Protein AF-A0A5C3PXQ6-F1 (afdb_monomer_lite)

Organism: NCBI:txid1314778

InterPro domains:
  IPR046521 Protein of unknown function DUF6698 [PF20414] (2-136)

Secondary structure (DSSP, 8-state):
-HHHHHTTSS---TTS--GGGSPTT--BTTBTTTTTT--HHHHHHHHHHHS-THHHHSPTTPPPSSSPPHHHHTT--S--HHHHHHHHHHHHHHHSS-SS--SB-SS-BHHHHHHHHHHHTTSHHHHHHHHHHHT-

Foldseek 3Di:
DVVCCVVVVDDDALPDQDPQQADPPQCDPVDNLHRGNVHPVLVQLLCVQQANNCSNVPDPPDDDPDPGGNCRVVVPQFDDQLSSLVSVLVVVCVVDPDPDDDCADPRYGSVSSSVVSSVVCVPVVSVVVSRVVRND

Radius of gyration: 16.15 Å; chains: 1; bounding box: 40×37×40 Å

Structure (mmCIF, N/CA/C/O backbone):
data_AF-A0A5C3PXQ6-F1
#
_entry.id   AF-A0A5C3PXQ6-F1
#
loop_
_atom_site.group_PDB
_atom_site.id
_atom_site.type_symbol
_atom_site.label_atom_id
_atom_site.label_alt_id
_atom_site.label_comp_id
_atom_site.label_asym_id
_atom_site.label_entity_id
_atom_site.label_seq_id
_atom_site.pdbx_PDB_ins_code
_atom_site.Cartn_x
_atom_site.Cartn_y
_atom_site.Cartn_z
_atom_site.occupancy
_atom_site.B_iso_or_equiv
_atom_site.auth_seq_id
_atom_site.auth_comp_id
_atom_site.auth_asym_id
_atom_site.auth_atom_id
_atom_site.pdbx_PDB_model_num
ATOM 1 N N . PHE A 1 1 ? -5.752 -9.571 22.182 1.00 74.75 1 PHE A N 1
ATOM 2 C CA . PHE A 1 1 ? -5.740 -9.448 20.714 1.00 74.75 1 PHE A CA 1
ATOM 3 C C . PHE A 1 1 ? -5.499 -10.797 20.046 1.00 74.75 1 PHE A C 1
ATOM 5 O O . PHE A 1 1 ? -6.486 -11.399 19.668 1.00 74.75 1 PHE A O 1
ATOM 12 N N . CYS A 1 2 ? -4.275 -11.349 19.990 1.00 77.81 2 CYS A N 1
ATOM 13 C CA . CYS A 1 2 ? -4.016 -12.605 19.255 1.00 77.81 2 CYS A CA 1
ATOM 14 C C . CYS A 1 2 ? -4.884 -13.796 19.702 1.00 77.81 2 CYS A C 1
ATOM 16 O O . CYS A 1 2 ? -5.377 -14.530 18.860 1.00 77.81 2 CYS A O 1
ATOM 18 N N . HIS A 1 3 ? -5.129 -13.963 21.008 1.00 83.69 3 HIS A N 1
ATOM 19 C CA . HIS A 1 3 ? -6.039 -15.006 21.503 1.00 83.69 3 HIS A CA 1
ATOM 20 C C . HIS A 1 3 ? -7.494 -14.814 21.053 1.00 83.69 3 HIS A C 1
ATOM 22 O O . HIS A 1 3 ? -8.166 -15.798 20.790 1.00 83.69 3 HIS A O 1
ATOM 28 N N . SER A 1 4 ? -7.958 -13.569 20.936 1.00 82.62 4 SER A N 1
ATOM 29 C CA . SER A 1 4 ? -9.314 -13.234 20.478 1.00 82.62 4 SER A CA 1
ATOM 30 C C . SER A 1 4 ? -9.465 -13.446 18.970 1.00 82.62 4 SER A C 1
ATOM 32 O O . SER A 1 4 ? -10.488 -13.941 18.523 1.00 82.62 4 SER A O 1
ATOM 34 N N . VAL A 1 5 ? -8.417 -13.142 18.196 1.00 82.19 5 VAL A N 1
ATOM 35 C CA . VAL A 1 5 ? -8.361 -13.445 16.755 1.00 82.19 5 VAL A CA 1
ATOM 36 C C . VAL A 1 5 ? -8.373 -14.961 16.533 1.00 82.19 5 VAL A C 1
ATOM 38 O O . VAL A 1 5 ? -9.201 -15.472 15.795 1.00 82.19 5 VAL A O 1
ATOM 41 N N . LEU A 1 6 ? -7.513 -15.710 17.235 1.00 81.94 6 LEU A N 1
ATOM 42 C CA . LEU A 1 6 ? -7.473 -17.178 17.135 1.00 81.94 6 LEU A CA 1
ATOM 43 C C . LEU A 1 6 ? -8.745 -17.855 17.671 1.00 81.94 6 LEU A C 1
ATOM 45 O O . LEU A 1 6 ? -9.067 -18.962 17.249 1.00 81.94 6 LEU A O 1
ATOM 49 N N . GLY A 1 7 ? -9.436 -17.214 18.615 1.00 82.94 7 GLY A N 1
ATOM 50 C CA . GLY A 1 7 ? -10.709 -17.676 19.165 1.00 82.94 7 GLY A CA 1
ATOM 51 C C . GLY A 1 7 ? -11.917 -17.405 18.266 1.00 82.94 7 GLY A C 1
ATOM 52 O O . GLY A 1 7 ? -12.990 -17.923 18.559 1.00 82.94 7 GLY A O 1
ATOM 53 N N . GLY A 1 8 ? -11.755 -16.627 17.188 1.00 81.31 8 GLY A N 1
ATOM 54 C CA . GLY A 1 8 ? -12.847 -16.226 16.293 1.00 81.31 8 GLY A CA 1
ATOM 55 C C . GLY A 1 8 ? -13.719 -15.083 16.826 1.00 81.31 8 GLY A C 1
ATOM 56 O O . GLY A 1 8 ? -14.753 -14.785 16.238 1.00 81.31 8 GLY A O 1
ATOM 57 N N . ASP A 1 9 ? -13.319 -14.425 17.920 1.00 86.94 9 ASP A N 1
ATOM 58 C CA . ASP A 1 9 ? -14.026 -13.252 18.459 1.00 86.94 9 ASP A CA 1
ATOM 59 C C . ASP A 1 9 ? -13.771 -11.991 17.614 1.00 86.94 9 ASP A C 1
ATOM 61 O O . ASP A 1 9 ? -14.547 -11.036 17.650 1.00 86.94 9 ASP A O 1
ATOM 65 N N . ILE A 1 10 ? -12.639 -11.965 16.902 1.00 84.81 10 ILE A N 1
ATOM 6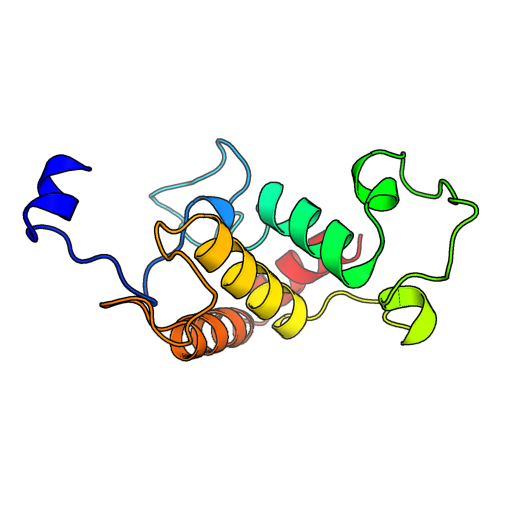6 C CA . ILE A 1 10 ? -12.226 -10.884 16.006 1.00 84.81 10 ILE A CA 1
ATOM 67 C C . ILE A 1 10 ? -11.925 -11.502 14.645 1.00 84.81 10 ILE A C 1
ATOM 69 O O . ILE A 1 10 ? -10.935 -12.221 14.504 1.00 84.81 10 ILE A O 1
ATOM 73 N N . ASP A 1 11 ? -12.765 -11.184 13.669 1.00 83.88 11 ASP A N 1
ATOM 74 C CA . ASP A 1 11 ? -12.544 -11.493 12.259 1.00 83.88 11 ASP A CA 1
ATOM 75 C C . ASP A 1 11 ? -11.616 -10.427 11.648 1.00 83.88 11 ASP A C 1
ATOM 77 O O . ASP A 1 11 ? -11.805 -9.232 11.891 1.00 83.88 11 ASP A O 1
ATOM 81 N N . ILE A 1 12 ? -10.584 -10.869 10.924 1.00 86.31 12 ILE A N 1
ATOM 82 C CA . ILE A 1 12 ? -9.637 -10.001 10.212 1.00 86.31 12 ILE A CA 1
ATOM 83 C C . ILE A 1 12 ? -9.642 -10.410 8.746 1.00 86.31 12 ILE A C 1
ATOM 85 O O . ILE A 1 12 ? -9.155 -11.486 8.387 1.00 86.31 12 ILE A O 1
ATOM 89 N N . ASP A 1 13 ? -10.092 -9.507 7.881 1.00 90.38 13 ASP A N 1
ATOM 90 C CA . ASP A 1 13 ? -10.260 -9.787 6.464 1.00 90.38 13 ASP A CA 1
ATOM 91 C C . ASP A 1 13 ? -9.657 -8.704 5.552 1.00 90.38 13 ASP A C 1
ATOM 93 O O . ASP A 1 13 ? -8.804 -7.895 5.923 1.00 90.38 13 ASP A O 1
ATOM 97 N N . HIS A 1 14 ? -10.034 -8.743 4.276 1.00 92.44 14 HIS A N 1
ATOM 98 C CA . HIS A 1 14 ? -9.542 -7.838 3.239 1.00 92.44 14 HIS A CA 1
ATOM 99 C C . HIS A 1 14 ? -10.004 -6.378 3.402 1.00 92.44 14 HIS A C 1
ATOM 101 O O . HIS A 1 14 ? -9.579 -5.514 2.629 1.00 92.44 14 HIS A O 1
ATOM 107 N N . ARG A 1 15 ? -10.891 -6.093 4.359 1.00 92.81 15 ARG A N 1
ATOM 108 C CA . ARG A 1 15 ? -11.386 -4.753 4.686 1.00 92.81 15 ARG A CA 1
ATOM 109 C C . ARG A 1 15 ? -10.540 -4.072 5.750 1.00 92.81 15 ARG A C 1
ATOM 111 O O . ARG A 1 15 ? -10.652 -2.853 5.874 1.00 92.81 15 ARG A O 1
ATOM 118 N N . ASP A 1 16 ? -9.667 -4.798 6.437 1.00 91.50 16 ASP A N 1
ATOM 119 C CA . ASP A 1 16 ? -8.760 -4.240 7.435 1.00 91.50 16 ASP A CA 1
ATOM 120 C C . ASP A 1 16 ? -7.507 -3.623 6.802 1.00 91.50 16 ASP A C 1
ATOM 122 O O . ASP A 1 16 ? -7.092 -3.980 5.697 1.00 91.50 16 ASP A O 1
ATOM 126 N N . ASN A 1 17 ? -6.889 -2.669 7.505 1.00 92.69 17 ASN A N 1
ATOM 127 C CA . ASN A 1 17 ? -5.608 -2.073 7.119 1.00 92.69 17 ASN A CA 1
ATOM 128 C C . ASN A 1 17 ? -4.466 -2.747 7.888 1.00 92.69 17 ASN A C 1
ATOM 130 O O . ASN A 1 17 ? -4.290 -2.468 9.077 1.00 92.69 17 ASN A O 1
ATOM 134 N N . PRO A 1 18 ? -3.645 -3.593 7.241 1.00 92.62 18 PRO A N 1
ATOM 135 C CA . PRO A 1 18 ? -2.475 -4.153 7.892 1.00 92.62 18 PRO A CA 1
ATOM 136 C C . PRO A 1 18 ? -1.502 -3.060 8.334 1.00 92.62 18 PRO A C 1
ATOM 138 O O . PRO A 1 18 ? -1.226 -2.120 7.589 1.00 92.62 18 PRO A O 1
ATOM 141 N N . TYR A 1 19 ? -0.898 -3.237 9.509 1.00 92.62 19 TYR A N 1
ATOM 142 C CA . TYR A 1 19 ? 0.053 -2.274 10.073 1.00 92.62 19 TYR A CA 1
ATOM 143 C C . TYR A 1 19 ? 1.233 -1.954 9.138 1.00 92.62 19 TYR A C 1
ATOM 145 O O . TYR A 1 19 ? 1.738 -0.839 9.140 1.00 92.62 19 TYR A O 1
ATOM 153 N N . PHE A 1 20 ? 1.647 -2.896 8.281 1.00 94.62 20 PHE A N 1
ATOM 154 C CA . PHE A 1 20 ? 2.748 -2.690 7.332 1.00 94.62 20 PHE A CA 1
ATOM 155 C C . PHE A 1 20 ? 2.483 -1.588 6.289 1.00 94.62 20 PHE A C 1
ATOM 157 O O . PHE A 1 20 ? 3.421 -1.154 5.611 1.00 94.62 20 PHE A O 1
ATOM 164 N N . LEU A 1 21 ? 1.221 -1.167 6.126 1.00 95.94 21 LEU A N 1
ATOM 165 C CA . LEU A 1 21 ? 0.836 -0.044 5.273 1.00 95.94 21 LEU A CA 1
ATOM 166 C C . LEU A 1 21 ? 1.201 1.310 5.885 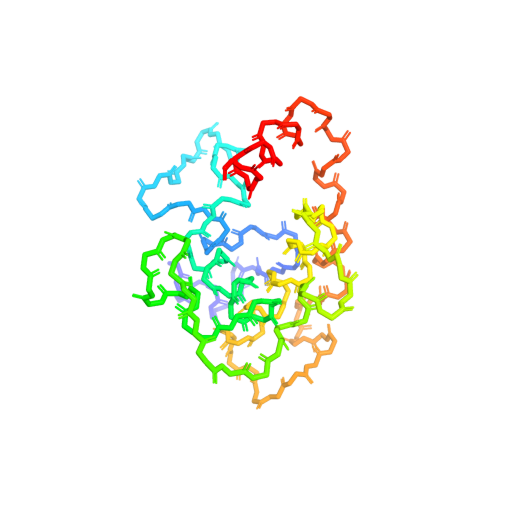1.00 95.94 21 LEU A C 1
ATOM 168 O O . LEU A 1 21 ? 1.244 2.283 5.140 1.00 95.94 21 LEU A O 1
ATOM 172 N N . TYR A 1 22 ? 1.480 1.369 7.188 1.00 96.19 22 TYR A N 1
ATOM 173 C CA . TYR A 1 22 ? 1.797 2.592 7.921 1.00 96.19 22 TYR A CA 1
ATOM 174 C C . TYR A 1 22 ? 3.301 2.706 8.216 1.00 96.19 22 TYR A C 1
ATOM 176 O O . TYR A 1 22 ? 3.991 1.681 8.329 1.00 96.19 22 TYR A O 1
ATOM 184 N N . PRO A 1 23 ? 3.846 3.929 8.360 1.00 94.88 23 PRO A N 1
ATOM 185 C CA . PRO A 1 23 ? 5.187 4.128 8.883 1.00 94.88 23 PRO A CA 1
ATOM 186 C C . PRO A 1 23 ? 5.311 3.569 10.303 1.00 94.88 23 PRO A C 1
ATOM 188 O O . PRO A 1 23 ? 4.369 3.586 11.102 1.00 94.88 23 PRO A O 1
ATOM 191 N N . ALA A 1 24 ? 6.493 3.048 10.625 1.00 90.88 24 ALA A N 1
ATOM 192 C CA . ALA A 1 24 ? 6.728 2.413 11.911 1.00 90.88 24 ALA A CA 1
ATOM 193 C C . ALA A 1 24 ? 6.589 3.430 13.056 1.00 90.88 24 ALA A C 1
ATOM 195 O O . ALA A 1 24 ? 7.344 4.392 13.132 1.00 90.88 24 ALA A O 1
ATOM 196 N N . GLY A 1 25 ? 5.649 3.181 13.970 1.00 87.94 25 GLY A N 1
ATOM 197 C CA . GLY A 1 25 ? 5.411 4.028 15.140 1.00 87.94 25 GLY A CA 1
ATOM 198 C C . GLY A 1 25 ? 4.536 5.255 14.875 1.00 87.94 25 GLY A C 1
ATOM 199 O O . GLY A 1 25 ? 4.318 6.028 15.802 1.00 87.94 25 GLY A O 1
ATOM 200 N N . GLU A 1 26 ? 4.013 5.423 13.658 1.00 87.69 26 GLU A N 1
ATOM 201 C CA . GLU A 1 26 ? 3.212 6.596 13.273 1.00 87.69 26 GLU A CA 1
ATOM 202 C C . GLU A 1 26 ? 1.715 6.297 13.099 1.00 87.69 26 GLU A C 1
ATOM 204 O O . GLU A 1 26 ? 0.963 7.162 12.658 1.00 87.69 26 GLU A O 1
ATOM 209 N N . PHE A 1 27 ? 1.262 5.090 13.457 1.00 90.69 27 PHE A N 1
ATOM 210 C CA . PHE A 1 27 ? -0.161 4.750 13.429 1.00 90.69 27 PHE A CA 1
ATOM 211 C C . PHE A 1 27 ? -0.948 5.607 14.430 1.00 90.69 27 PHE A C 1
ATOM 213 O O . PHE A 1 27 ? -0.687 5.562 15.635 1.00 90.69 27 PHE A O 1
ATOM 220 N N . ASP A 1 28 ? -1.935 6.345 13.925 1.00 92.06 28 ASP A N 1
ATOM 221 C CA . ASP A 1 28 ? -2.835 7.174 14.720 1.00 92.06 28 ASP A CA 1
ATOM 222 C C . ASP A 1 28 ? -4.231 6.528 14.777 1.00 92.06 28 ASP A C 1
ATOM 224 O O . ASP A 1 28 ? -4.919 6.450 13.757 1.00 92.06 28 ASP A O 1
ATOM 228 N N . PRO A 1 29 ? -4.691 6.051 15.948 1.00 90.94 29 PRO A N 1
ATOM 229 C CA . PRO A 1 29 ? -6.005 5.422 16.062 1.00 90.94 29 PRO A CA 1
ATOM 230 C C . PRO A 1 29 ? -7.168 6.407 15.866 1.00 90.94 29 PRO A C 1
ATOM 232 O O . PRO A 1 29 ? -8.302 5.963 15.689 1.00 90.94 29 PRO A O 1
ATOM 235 N N . PHE A 1 30 ? -6.916 7.720 15.914 1.00 94.44 30 PHE A N 1
ATOM 236 C CA . PHE A 1 30 ? -7.922 8.759 15.680 1.00 94.44 30 PHE A CA 1
ATOM 237 C C . PHE A 1 30 ? -7.918 9.274 14.235 1.00 94.44 30 PHE A C 1
ATOM 239 O O . PHE A 1 30 ? -8.882 9.918 13.824 1.00 94.44 30 PHE A O 1
ATOM 246 N N . ASP A 1 31 ? -6.873 8.958 13.465 1.00 93.31 31 ASP A N 1
ATOM 247 C CA . ASP A 1 31 ? -6.739 9.300 12.052 1.00 93.31 31 ASP A CA 1
ATOM 248 C C . ASP A 1 31 ? -6.106 8.137 11.271 1.00 93.31 31 ASP A C 1
ATOM 250 O O . ASP A 1 31 ? -4.894 8.054 11.071 1.00 93.31 31 ASP A O 1
ATOM 254 N N . LEU A 1 32 ? -6.961 7.228 10.796 1.00 92.00 32 LEU A N 1
ATOM 255 C CA . LEU A 1 32 ? -6.540 6.037 10.053 1.00 92.00 32 LEU A CA 1
ATOM 256 C C . LEU A 1 32 ? -5.949 6.347 8.669 1.00 92.00 32 LEU A C 1
ATOM 258 O O . LEU A 1 32 ? -5.374 5.443 8.059 1.00 92.00 32 LEU A O 1
ATOM 262 N N . TRP A 1 33 ? -6.118 7.566 8.151 1.00 93.75 33 TRP A N 1
ATOM 263 C CA . TRP A 1 33 ? -5.599 7.976 6.843 1.00 93.75 33 TRP A CA 1
ATOM 264 C C . TRP A 1 33 ? -4.158 8.464 6.928 1.00 93.75 33 TRP A C 1
ATOM 266 O O . TRP A 1 33 ? -3.399 8.341 5.960 1.00 93.75 33 TRP A O 1
ATOM 276 N N . LYS A 1 34 ? -3.758 8.963 8.100 1.00 93.75 34 LYS A N 1
ATOM 277 C CA . LYS A 1 34 ? -2.403 9.424 8.372 1.00 93.75 34 LYS A CA 1
ATOM 278 C C . LYS A 1 34 ? -1.386 8.306 8.160 1.00 93.75 34 LYS A C 1
ATOM 280 O O . LYS A 1 34 ? -1.397 7.282 8.840 1.00 93.75 34 LYS A O 1
ATOM 285 N N . GLY A 1 35 ? -0.496 8.509 7.191 1.00 93.31 35 GLY A N 1
ATOM 286 C CA . GLY A 1 35 ? 0.550 7.548 6.844 1.00 93.31 35 GLY A CA 1
ATOM 287 C C . GLY A 1 35 ? 0.044 6.269 6.167 1.00 93.31 35 GLY A C 1
ATOM 288 O O . GLY A 1 35 ? 0.838 5.369 5.897 1.00 93.31 35 GLY A O 1
ATOM 289 N N . LEU A 1 36 ? -1.252 6.146 5.868 1.00 95.88 36 LEU A N 1
ATOM 290 C CA . LEU A 1 36 ? -1.765 4.977 5.161 1.00 95.88 36 LEU A CA 1
ATOM 291 C C . LEU A 1 36 ? -1.069 4.849 3.795 1.00 95.88 36 LEU A C 1
ATOM 293 O O . LEU A 1 36 ? -0.859 5.831 3.091 1.00 95.88 36 LEU A O 1
ATOM 297 N N . CYS A 1 37 ? -0.681 3.629 3.423 1.00 96.38 37 CYS A N 1
ATOM 298 C CA . CYS A 1 37 ? 0.079 3.326 2.203 1.00 96.38 37 CYS A CA 1
ATOM 299 C C . CYS A 1 37 ? 1.485 3.965 2.113 1.00 96.38 37 CYS A C 1
ATOM 301 O O . CYS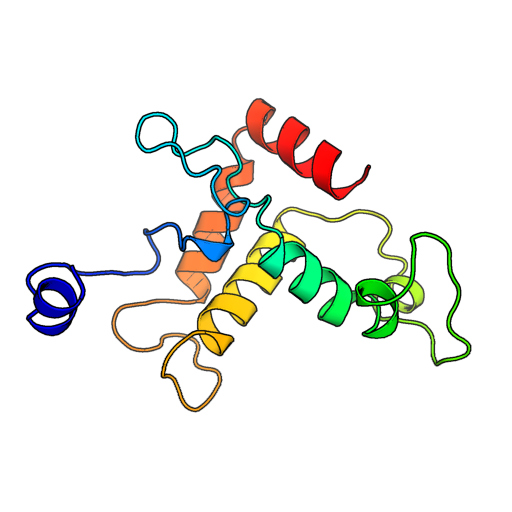 A 1 37 ? 2.084 3.936 1.037 1.00 96.38 37 CYS A O 1
ATOM 303 N N . GLN A 1 38 ? 2.045 4.475 3.216 1.00 95.50 38 GLN A N 1
ATOM 304 C CA . GLN A 1 38 ? 3.409 5.030 3.297 1.00 95.50 38 GLN A CA 1
ATOM 305 C C . GLN A 1 38 ? 4.357 4.172 4.156 1.00 95.50 38 GLN A C 1
ATOM 307 O O . GLN A 1 38 ? 5.431 4.607 4.571 1.00 95.50 38 GLN A O 1
ATOM 312 N N . GLY A 1 39 ? 3.983 2.922 4.429 1.00 95.12 39 GLY A N 1
ATOM 313 C CA . GLY A 1 39 ? 4.787 2.016 5.239 1.00 95.12 39 GLY A CA 1
ATOM 314 C C . GLY A 1 39 ? 6.130 1.636 4.614 1.00 95.12 39 GLY A C 1
ATOM 315 O O . GLY A 1 39 ? 6.229 1.223 3.455 1.00 95.12 39 GLY A O 1
ATOM 316 N N . GLU A 1 40 ? 7.184 1.696 5.427 1.00 93.00 40 GLU A N 1
ATOM 317 C CA . GLU A 1 40 ? 8.569 1.494 4.985 1.00 93.00 40 GLU A CA 1
ATOM 318 C C . GLU A 1 40 ? 8.816 0.076 4.435 1.00 93.00 40 GLU A C 1
ATOM 320 O O . GLU A 1 40 ? 9.596 -0.124 3.502 1.00 93.00 40 GLU A O 1
ATOM 325 N N . SER A 1 41 ? 8.131 -0.931 4.985 1.00 91.88 41 SER A N 1
ATOM 326 C CA . SER A 1 41 ? 8.230 -2.308 4.485 1.00 91.88 41 SER A CA 1
ATOM 327 C C . SER A 1 41 ? 7.605 -2.464 3.094 1.00 91.88 41 SER A C 1
ATOM 329 O O . SER A 1 41 ? 8.201 -3.109 2.231 1.00 91.88 41 SER A O 1
ATOM 331 N N . THR A 1 42 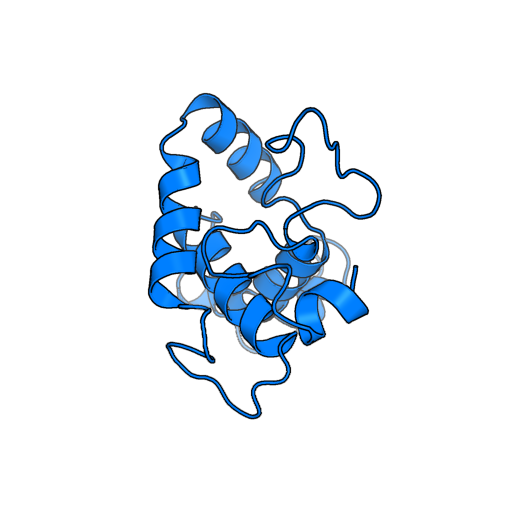? 6.486 -1.780 2.831 1.00 93.38 42 THR A N 1
ATOM 332 C CA . THR A 1 42 ? 5.853 -1.714 1.504 1.00 93.38 42 THR A CA 1
ATOM 333 C C . THR A 1 42 ? 6.766 -1.009 0.502 1.00 93.38 42 THR A C 1
ATOM 335 O O . THR A 1 42 ? 6.938 -1.488 -0.618 1.00 93.38 42 THR A O 1
ATOM 338 N N . LEU A 1 43 ? 7.431 0.078 0.911 1.00 92.44 43 LEU A N 1
ATOM 339 C CA . LEU A 1 43 ? 8.440 0.770 0.100 1.00 92.44 43 LEU A CA 1
ATOM 340 C C . LEU A 1 43 ? 9.599 -0.158 -0.286 1.00 92.44 43 LEU A C 1
ATOM 342 O O . LEU A 1 43 ? 9.985 -0.219 -1.457 1.00 92.44 43 LEU A O 1
ATOM 346 N N . LYS A 1 44 ? 10.136 -0.914 0.676 1.00 92.12 44 LYS A N 1
ATOM 347 C CA . LYS A 1 44 ? 11.208 -1.892 0.431 1.00 92.12 44 LYS A CA 1
ATOM 348 C C . LYS A 1 44 ? 10.742 -3.011 -0.502 1.00 92.12 44 LYS A C 1
ATOM 350 O O . LYS A 1 44 ? 11.472 -3.352 -1.432 1.00 92.12 44 LYS A O 1
ATOM 355 N N . ALA A 1 45 ? 9.529 -3.528 -0.314 1.00 93.31 45 ALA A N 1
ATOM 356 C CA . ALA A 1 45 ? 8.944 -4.539 -1.192 1.00 93.31 45 ALA A CA 1
ATOM 357 C C . ALA A 1 45 ? 8.767 -4.016 -2.630 1.00 93.31 45 ALA A C 1
ATOM 359 O O . ALA A 1 45 ? 9.168 -4.686 -3.582 1.00 93.31 45 ALA A O 1
ATOM 360 N N . LEU A 1 46 ? 8.265 -2.787 -2.798 1.00 93.88 46 LEU A N 1
ATOM 361 C CA . LEU A 1 46 ? 8.069 -2.163 -4.110 1.00 93.88 46 LEU A CA 1
ATOM 362 C C . LEU A 1 46 ? 9.402 -1.993 -4.838 1.00 93.88 46 LEU A C 1
ATOM 364 O O . LEU A 1 46 ? 9.529 -2.366 -6.005 1.00 93.88 46 LEU A O 1
ATOM 368 N N . ARG A 1 47 ? 10.421 -1.494 -4.133 1.00 90.44 47 ARG A N 1
ATOM 369 C CA . ARG A 1 47 ? 11.787 -1.368 -4.656 1.00 90.44 47 ARG A CA 1
ATOM 370 C C . ARG A 1 47 ? 12.393 -2.723 -5.017 1.00 90.44 47 ARG A C 1
ATOM 372 O O . ARG A 1 47 ? 13.015 -2.847 -6.068 1.00 90.44 47 ARG A O 1
ATOM 379 N N . GLY A 1 48 ? 12.182 -3.748 -4.196 1.00 90.12 48 GLY A N 1
ATOM 380 C CA . GLY A 1 48 ? 12.652 -5.103 -4.480 1.00 90.12 48 GLY A CA 1
ATOM 381 C C . GLY A 1 48 ? 12.034 -5.700 -5.744 1.00 90.12 48 GLY A C 1
ATOM 382 O O . GLY A 1 48 ? 12.750 -6.311 -6.533 1.00 90.12 48 GLY A O 1
ATOM 383 N N . ILE A 1 49 ? 10.731 -5.484 -5.948 1.00 90.81 49 ILE A N 1
ATOM 384 C CA . ILE A 1 49 ? 9.974 -6.026 -7.082 1.00 90.81 49 ILE A CA 1
ATOM 385 C C . ILE A 1 49 ? 10.253 -5.240 -8.366 1.00 90.81 49 ILE A C 1
ATOM 387 O O . ILE A 1 49 ? 10.641 -5.826 -9.370 1.00 90.81 49 ILE A O 1
ATOM 391 N N . PHE A 1 50 ? 10.055 -3.921 -8.365 1.00 90.12 50 PHE A N 1
ATOM 392 C CA . PHE A 1 50 ? 10.131 -3.125 -9.595 1.00 90.12 50 PHE A CA 1
ATOM 393 C C . PHE A 1 50 ? 11.543 -2.663 -9.928 1.00 90.12 50 PHE A C 1
ATOM 395 O O . PHE A 1 50 ? 11.880 -2.510 -11.101 1.00 90.12 50 PHE A O 1
ATOM 402 N N . CYS A 1 51 ? 12.378 -2.432 -8.924 1.00 86.88 51 CYS A N 1
ATOM 403 C CA . CYS A 1 51 ? 13.749 -2.000 -9.127 1.00 86.88 51 CYS A CA 1
ATOM 404 C C . CYS A 1 51 ? 14.676 -3.212 -8.968 1.00 86.88 51 CYS A C 1
ATOM 406 O O . CYS A 1 51 ? 14.694 -4.119 -9.801 1.00 86.88 51 CYS A O 1
ATOM 408 N N . SER A 1 52 ? 15.475 -3.244 -7.914 1.00 82.38 52 SER A N 1
ATOM 409 C CA . SER A 1 52 ? 16.382 -4.355 -7.649 1.00 82.38 52 SER A CA 1
ATOM 410 C C . SER A 1 52 ? 16.663 -4.463 -6.154 1.00 82.38 52 SER A C 1
ATOM 412 O O . SER A 1 52 ? 16.515 -3.472 -5.434 1.00 82.38 52 SER A O 1
ATOM 414 N N . PRO A 1 53 ? 17.181 -5.603 -5.668 1.00 81.38 53 PRO A N 1
ATOM 415 C CA . PRO A 1 53 ? 17.640 -5.711 -4.284 1.00 81.38 53 PRO A CA 1
ATOM 416 C C . PRO A 1 53 ? 18.642 -4.612 -3.902 1.00 81.38 53 PRO A C 1
ATOM 418 O O . PRO A 1 53 ? 18.588 -4.068 -2.803 1.00 81.38 53 PRO A O 1
ATOM 421 N N . SER A 1 54 ? 19.510 -4.206 -4.838 1.00 82.56 54 SER A N 1
ATOM 422 C CA . SER A 1 54 ? 20.472 -3.127 -4.603 1.00 82.56 54 SER A CA 1
ATOM 423 C C . SER A 1 54 ? 19.815 -1.757 -4.408 1.00 82.56 54 SER A C 1
ATOM 425 O O . SER A 1 54 ? 20.408 -0.901 -3.772 1.00 82.56 54 SER A O 1
ATOM 427 N N . SER A 1 55 ? 18.597 -1.531 -4.912 1.00 81.88 55 SER A N 1
ATOM 428 C CA . SER A 1 55 ? 17.850 -0.283 -4.669 1.00 81.88 55 SER A CA 1
ATOM 429 C C . SER A 1 55 ? 17.307 -0.153 -3.238 1.00 81.88 55 SER A C 1
ATOM 431 O O . SER A 1 55 ? 16.856 0.920 -2.840 1.00 81.88 55 SER A O 1
ATOM 433 N N . ILE A 1 56 ? 17.345 -1.242 -2.465 1.00 84.25 56 ILE A N 1
ATOM 434 C CA . ILE A 1 56 ? 16.983 -1.254 -1.045 1.00 84.25 56 ILE A CA 1
ATOM 435 C C . ILE A 1 56 ? 18.212 -0.949 -0.180 1.00 84.25 56 ILE A C 1
ATOM 437 O O . ILE A 1 56 ? 18.095 -0.255 0.825 1.00 84.25 56 ILE A O 1
ATOM 441 N N . THR A 1 57 ? 19.379 -1.485 -0.551 1.00 83.44 57 THR A N 1
ATOM 442 C CA . THR A 1 57 ? 20.599 -1.427 0.269 1.00 83.44 57 THR A CA 1
ATOM 443 C C . THR A 1 57 ? 21.526 -0.265 -0.072 1.00 83.44 57 THR A C 1
ATOM 445 O O . THR A 1 57 ? 22.283 0.175 0.791 1.00 83.44 57 THR A O 1
ATOM 448 N N . LEU A 1 58 ? 21.503 0.222 -1.314 1.00 81.44 58 LEU A N 1
ATOM 449 C CA . LEU A 1 58 ? 22.351 1.323 -1.761 1.00 81.44 58 LEU A CA 1
ATOM 450 C C . LEU A 1 58 ? 21.649 2.679 -1.593 1.00 81.44 58 LEU A C 1
ATOM 452 O O . LEU A 1 58 ? 20.420 2.752 -1.671 1.00 81.44 58 LEU A O 1
ATOM 456 N N . PRO A 1 59 ? 22.416 3.770 -1.412 1.00 78.94 59 PRO A N 1
ATOM 457 C CA . PRO A 1 59 ? 21.849 5.109 -1.359 1.00 78.94 59 PRO A CA 1
ATOM 458 C C . PRO A 1 59 ? 21.172 5.498 -2.688 1.00 78.94 59 PRO A C 1
ATOM 460 O O . PRO A 1 59 ? 21.542 4.980 -3.750 1.00 78.94 59 PRO A O 1
ATOM 463 N N . PRO A 1 60 ? 20.210 6.439 -2.660 1.00 73.69 60 PRO A N 1
ATOM 464 C CA . PRO A 1 60 ? 19.562 6.948 -3.866 1.00 73.69 60 PRO A CA 1
ATOM 465 C C . PRO A 1 60 ? 20.580 7.403 -4.923 1.00 73.69 60 PRO A C 1
ATOM 467 O O . PRO A 1 60 ? 21.573 8.056 -4.612 1.00 73.69 60 PRO A O 1
ATOM 470 N N . GLY A 1 61 ? 20.346 7.039 -6.186 1.00 71.69 61 GLY A N 1
ATOM 471 C CA . GLY A 1 61 ? 21.224 7.391 -7.310 1.00 71.69 61 GLY A CA 1
ATOM 472 C C . GLY A 1 61 ? 22.438 6.475 -7.513 1.00 71.69 61 GLY A C 1
ATOM 473 O O . GLY A 1 61 ? 23.077 6.544 -8.567 1.00 71.69 61 GLY A O 1
ATOM 474 N N . ALA A 1 62 ? 22.735 5.570 -6.575 1.00 76.69 62 ALA A N 1
ATOM 475 C CA . ALA A 1 62 ? 23.768 4.561 -6.769 1.00 76.69 62 ALA A CA 1
ATOM 476 C C . ALA A 1 62 ? 23.349 3.548 -7.848 1.00 76.69 62 ALA A C 1
ATOM 478 O O . ALA A 1 62 ? 22.250 2.988 -7.823 1.00 76.69 62 ALA A O 1
ATOM 479 N N . ARG A 1 63 ? 24.241 3.297 -8.812 1.00 67.62 63 ARG A N 1
ATOM 480 C CA . ARG A 1 63 ? 24.006 2.341 -9.901 1.00 67.62 63 ARG A CA 1
ATOM 481 C C . ARG A 1 63 ? 24.618 0.990 -9.559 1.00 67.62 63 ARG A C 1
ATOM 483 O O . ARG A 1 63 ? 25.768 0.917 -9.142 1.00 67.62 63 ARG A O 1
ATOM 490 N N . SER A 1 64 ? 23.859 -0.076 -9.795 1.00 68.00 64 SER A N 1
ATOM 491 C CA . SER A 1 64 ? 24.368 -1.448 -9.758 1.00 68.00 64 SER A CA 1
ATOM 492 C C . SER A 1 64 ? 24.686 -1.928 -11.175 1.00 68.00 64 SER A C 1
ATOM 494 O O . SER A 1 64 ? 23.944 -1.630 -12.110 1.00 68.00 64 SER A O 1
ATOM 496 N N . MET A 1 65 ? 25.777 -2.677 -11.339 1.00 64.94 65 MET A N 1
ATOM 497 C CA . MET A 1 65 ? 26.270 -3.190 -12.629 1.00 64.94 65 MET A CA 1
ATOM 498 C C . MET A 1 65 ? 25.546 -4.481 -13.071 1.00 64.94 65 MET A C 1
ATOM 500 O O . MET A 1 65 ? 26.174 -5.436 -13.521 1.00 64.94 65 MET A O 1
ATOM 504 N N . GLY A 1 66 ? 24.222 -4.535 -12.899 1.00 69.38 66 GLY A N 1
ATOM 505 C CA . GLY A 1 66 ? 23.381 -5.700 -13.202 1.00 69.38 66 GLY A CA 1
ATOM 506 C C . GLY A 1 66 ? 22.496 -5.528 -14.440 1.00 69.38 66 GLY A C 1
ATOM 507 O O . GLY A 1 66 ? 22.507 -4.488 -15.098 1.00 69.38 66 GLY A O 1
ATOM 508 N N . ARG A 1 67 ? 21.682 -6.552 -14.746 1.00 74.81 67 ARG A N 1
ATOM 509 C CA . ARG A 1 67 ? 20.582 -6.422 -15.721 1.00 74.81 67 ARG A CA 1
ATOM 510 C C . ARG A 1 67 ? 19.652 -5.278 -15.303 1.00 74.81 67 ARG A C 1
ATOM 512 O O . ARG A 1 67 ? 19.425 -5.074 -14.111 1.00 74.81 67 ARG A O 1
ATOM 519 N N . GLY A 1 68 ? 19.105 -4.562 -16.287 1.00 77.44 68 GLY A N 1
ATOM 520 C CA . GLY A 1 68 ? 18.117 -3.514 -16.039 1.00 77.44 68 GLY A CA 1
ATOM 521 C C . GLY A 1 68 ? 16.939 -4.052 -15.226 1.00 77.44 68 GLY A C 1
ATOM 522 O O . GLY A 1 68 ? 16.447 -5.147 -15.494 1.00 77.44 68 GLY A O 1
ATOM 523 N N . CYS A 1 69 ? 16.514 -3.294 -14.221 1.00 84.94 69 CYS A N 1
ATOM 524 C CA . CYS A 1 69 ? 15.353 -3.626 -13.407 1.00 84.94 69 CYS A CA 1
ATOM 525 C C . CYS A 1 69 ? 14.038 -3.549 -14.194 1.00 84.94 69 CYS A C 1
ATOM 527 O O . CYS A 1 69 ? 13.992 -2.955 -15.272 1.00 84.94 69 CYS A O 1
ATOM 529 N N . ILE A 1 70 ? 12.951 -4.098 -13.638 1.00 88.69 70 ILE A N 1
ATOM 530 C CA . ILE A 1 70 ? 11.612 -4.064 -14.255 1.00 88.69 70 ILE A CA 1
ATOM 531 C C . ILE A 1 70 ? 11.209 -2.623 -14.601 1.00 88.69 70 ILE A C 1
ATOM 533 O O . ILE A 1 70 ? 10.792 -2.356 -15.726 1.00 88.69 70 ILE A O 1
ATOM 537 N N . SER A 1 71 ? 11.420 -1.672 -13.692 1.00 88.94 71 SER A N 1
ATOM 538 C CA . SER A 1 71 ? 11.122 -0.258 -13.916 1.00 88.94 71 SER A CA 1
ATOM 539 C C . SER A 1 71 ? 11.935 0.342 -15.063 1.00 88.94 71 SER A C 1
ATOM 541 O O . SER A 1 71 ? 11.412 1.146 -15.830 1.00 88.94 71 SER A O 1
ATOM 543 N N . HIS A 1 72 ? 13.180 -0.098 -15.257 1.00 87.75 72 HIS A N 1
ATOM 544 C CA . HIS A 1 72 ? 14.008 0.338 -16.378 1.00 87.75 72 HIS A CA 1
ATOM 545 C C . HIS A 1 72 ? 13.535 -0.267 -17.705 1.00 87.75 72 HIS A C 1
ATOM 547 O O . HIS A 1 72 ? 13.378 0.457 -18.687 1.00 87.75 72 HIS A O 1
ATOM 553 N N . ILE A 1 73 ? 13.271 -1.578 -17.727 1.00 89.81 73 ILE A N 1
ATOM 554 C CA . ILE A 1 73 ? 12.828 -2.317 -18.919 1.00 89.81 73 ILE A CA 1
ATOM 555 C C . ILE A 1 73 ? 11.493 -1.765 -19.430 1.00 89.81 73 ILE A C 1
ATOM 557 O O . ILE A 1 73 ? 11.352 -1.483 -20.619 1.00 89.81 73 ILE A O 1
ATOM 561 N N . TYR A 1 74 ? 10.536 -1.562 -18.525 1.00 90.44 74 TYR A N 1
ATOM 562 C CA . TYR A 1 74 ? 9.189 -1.091 -18.852 1.00 90.44 74 TYR A CA 1
ATOM 563 C C . TYR A 1 74 ? 9.027 0.430 -18.764 1.00 90.44 74 TYR A C 1
ATOM 565 O O . TYR A 1 74 ? 7.928 0.939 -18.959 1.00 90.44 74 TYR A O 1
ATOM 573 N N . LYS A 1 75 ? 10.115 1.173 -18.514 1.00 90.69 75 LYS A N 1
ATOM 574 C CA . LYS A 1 75 ? 10.128 2.645 -18.417 1.00 90.69 75 LYS A CA 1
ATOM 575 C C . LYS A 1 75 ? 9.129 3.199 -17.388 1.00 90.69 75 LYS A C 1
ATOM 577 O O . LYS A 1 75 ? 8.582 4.283 -17.578 1.00 90.69 75 LYS A O 1
ATOM 582 N N . ILE A 1 76 ? 8.924 2.475 -16.291 1.00 91.12 76 ILE A N 1
ATOM 583 C CA . ILE A 1 76 ? 8.103 2.914 -15.161 1.00 91.12 76 ILE A CA 1
ATOM 584 C C . ILE A 1 76 ? 8.885 4.005 -14.432 1.00 91.12 76 ILE A C 1
ATOM 586 O O . ILE A 1 76 ? 9.954 3.745 -13.880 1.00 91.12 76 ILE A O 1
ATOM 590 N N . ARG A 1 77 ? 8.375 5.237 -14.484 1.00 89.69 77 ARG A N 1
ATOM 591 C CA . ARG A 1 77 ? 9.015 6.413 -13.871 1.00 89.69 77 ARG A CA 1
ATOM 592 C C . ARG A 1 77 ? 8.318 6.891 -12.612 1.00 89.69 77 ARG A C 1
ATOM 594 O O . ARG A 1 77 ? 8.982 7.471 -11.767 1.00 89.69 77 ARG A O 1
ATOM 601 N N . ASN A 1 78 ? 7.023 6.615 -12.508 1.00 92.62 78 ASN A N 1
ATOM 602 C CA . ASN A 1 78 ? 6.202 7.010 -11.381 1.00 92.62 78 ASN A CA 1
ATOM 603 C C . ASN A 1 78 ? 5.555 5.770 -10.772 1.00 92.62 78 ASN A C 1
ATOM 605 O O . ASN A 1 78 ? 5.181 4.830 -11.480 1.00 92.62 78 ASN A O 1
ATOM 609 N N . VAL A 1 79 ? 5.425 5.782 -9.456 1.00 94.62 79 VAL A N 1
ATOM 610 C CA . VAL A 1 79 ? 4.603 4.850 -8.704 1.00 94.62 79 VAL A CA 1
ATOM 611 C C . VAL A 1 79 ? 3.146 5.266 -8.868 1.00 94.62 79 VAL A C 1
ATOM 613 O O . VAL A 1 79 ? 2.787 6.416 -8.622 1.00 94.62 79 VAL A O 1
ATOM 616 N N . GLU A 1 80 ? 2.319 4.312 -9.281 1.00 96.19 80 GLU A N 1
ATOM 617 C CA . GLU A 1 80 ? 0.875 4.470 -9.435 1.00 96.19 80 GLU A CA 1
ATOM 618 C C . GLU A 1 80 ? 0.131 3.756 -8.293 1.00 96.19 80 GLU A C 1
ATOM 620 O O . GLU A 1 80 ? 0.656 2.773 -7.750 1.00 96.19 80 GLU A O 1
ATOM 625 N N . PRO A 1 81 ? -1.121 4.149 -7.982 1.00 97.44 81 PRO A N 1
ATOM 626 C CA . PRO A 1 81 ? -1.960 3.478 -6.982 1.00 97.44 81 PRO A CA 1
ATOM 627 C C . PRO A 1 81 ? -2.003 1.953 -7.127 1.00 97.44 81 PRO A C 1
ATOM 629 O O . PRO A 1 81 ? -1.878 1.206 -6.158 1.00 97.44 81 PRO A O 1
ATOM 632 N N . ARG A 1 82 ? -2.110 1.469 -8.371 1.00 97.25 82 ARG A N 1
ATOM 633 C CA . ARG A 1 82 ? -2.161 0.034 -8.687 1.00 97.25 82 ARG A CA 1
ATOM 634 C C . ARG A 1 82 ? -0.862 -0.686 -8.340 1.00 97.25 82 ARG A C 1
ATOM 636 O O . ARG A 1 82 ? -0.918 -1.825 -7.888 1.00 97.25 82 ARG A O 1
ATOM 643 N N . SER A 1 83 ? 0.289 -0.038 -8.510 1.00 96.38 83 SER A N 1
ATOM 644 C CA . SER A 1 83 ? 1.589 -0.604 -8.133 1.00 96.38 83 SER A CA 1
ATOM 645 C C . SER A 1 83 ? 1.703 -0.759 -6.618 1.00 96.38 83 SER A C 1
ATOM 647 O O . SER A 1 83 ? 2.175 -1.793 -6.148 1.00 96.38 83 SER A O 1
ATOM 649 N N . ILE A 1 84 ? 1.213 0.225 -5.856 1.00 97.06 84 ILE A N 1
ATOM 650 C CA . ILE A 1 84 ? 1.174 0.178 -4.387 1.00 97.06 84 ILE A CA 1
ATOM 651 C C . ILE A 1 84 ? 0.249 -0.952 -3.925 1.00 97.06 84 ILE A C 1
ATOM 653 O O . ILE A 1 84 ? 0.672 -1.820 -3.163 1.00 97.06 84 ILE A O 1
ATOM 657 N N . ALA A 1 85 ? -0.984 -0.995 -4.439 1.00 97.56 85 ALA A N 1
ATOM 658 C CA . ALA A 1 85 ? -1.962 -2.026 -4.096 1.00 97.56 85 ALA A CA 1
ATOM 659 C C . ALA A 1 85 ? -1.465 -3.439 -4.443 1.00 97.56 85 ALA A C 1
ATOM 661 O O . ALA A 1 85 ? -1.626 -4.373 -3.654 1.00 97.56 85 ALA A O 1
ATOM 662 N N . TYR A 1 86 ? -0.820 -3.601 -5.602 1.00 95.94 86 TYR A N 1
ATOM 663 C CA . TYR A 1 86 ? -0.247 -4.874 -6.035 1.00 95.94 86 TYR A CA 1
ATOM 664 C C . TYR A 1 86 ? 0.825 -5.364 -5.059 1.00 95.94 86 TYR A C 1
ATOM 666 O O . TYR A 1 86 ? 0.739 -6.478 -4.544 1.00 95.94 86 TYR A O 1
ATOM 674 N N . VAL A 1 87 ? 1.803 -4.508 -4.751 1.00 96.06 87 VAL A N 1
ATOM 675 C CA . VAL A 1 87 ? 2.897 -4.845 -3.832 1.00 96.06 87 VAL A CA 1
ATOM 676 C C . VAL A 1 87 ? 2.373 -5.121 -2.430 1.00 96.06 87 VAL A C 1
ATOM 678 O O . VAL A 1 87 ? 2.800 -6.093 -1.818 1.00 96.06 87 VAL A O 1
ATOM 681 N N . ALA A 1 88 ? 1.433 -4.318 -1.929 1.00 96.56 88 ALA A N 1
ATOM 682 C CA . ALA A 1 88 ? 0.824 -4.533 -0.622 1.00 96.56 88 ALA A CA 1
ATOM 683 C C . ALA A 1 88 ? 0.108 -5.889 -0.535 1.00 96.56 88 ALA A C 1
ATOM 685 O O . ALA A 1 88 ? 0.211 -6.574 0.480 1.00 96.56 88 ALA A O 1
ATOM 686 N N . THR A 1 89 ? -0.575 -6.307 -1.605 1.00 95.62 89 THR A N 1
ATOM 687 C CA . THR A 1 89 ? -1.256 -7.611 -1.659 1.00 95.62 89 THR A CA 1
ATOM 688 C C . THR A 1 89 ? -0.245 -8.760 -1.628 1.00 95.62 89 THR A C 1
ATOM 690 O O . THR A 1 89 ? -0.398 -9.698 -0.846 1.00 95.62 89 THR A O 1
ATOM 693 N N . LEU A 1 90 ? 0.835 -8.663 -2.414 1.00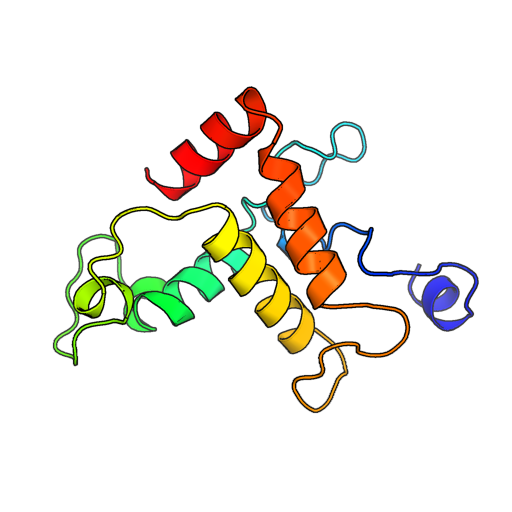 93.81 90 LEU A N 1
ATOM 694 C CA . LEU A 1 90 ? 1.928 -9.640 -2.373 1.00 93.81 90 LEU A CA 1
ATOM 695 C C . LEU A 1 90 ? 2.594 -9.687 -0.995 1.00 93.81 90 LEU A C 1
ATOM 697 O O . LEU A 1 90 ? 2.854 -10.765 -0.465 1.00 93.81 90 LEU A O 1
ATOM 701 N N . TRP A 1 91 ? 2.854 -8.521 -0.406 1.00 94.44 91 TRP A N 1
ATOM 702 C CA . TRP A 1 91 ? 3.512 -8.410 0.888 1.00 94.44 91 TRP A CA 1
ATOM 703 C C . TRP A 1 91 ? 2.656 -8.990 2.013 1.00 94.44 91 TRP A C 1
ATOM 705 O O . TRP A 1 91 ? 3.178 -9.723 2.848 1.00 94.44 91 TRP A O 1
ATOM 715 N N . ARG A 1 92 ? 1.335 -8.773 1.985 1.00 93.44 92 ARG A N 1
ATOM 716 C CA . ARG A 1 92 ? 0.395 -9.440 2.896 1.00 93.44 92 ARG A CA 1
ATOM 717 C C . ARG A 1 92 ? 0.525 -10.954 2.808 1.00 93.44 92 ARG A C 1
ATOM 719 O O . ARG A 1 92 ? 0.668 -11.591 3.844 1.00 93.44 92 ARG A O 1
ATOM 726 N N . ASN A 1 93 ? 0.509 -11.522 1.600 1.00 91.12 93 ASN A N 1
ATOM 727 C CA . ASN A 1 93 ? 0.637 -12.971 1.427 1.00 91.12 93 ASN A CA 1
ATOM 728 C C . ASN A 1 93 ? 1.977 -13.488 1.973 1.00 91.12 93 ASN A C 1
ATOM 730 O O . ASN A 1 93 ? 2.004 -14.503 2.657 1.00 91.12 93 ASN A O 1
ATOM 734 N N . VAL A 1 94 ? 3.083 -12.772 1.734 1.00 91.75 94 VAL A N 1
ATOM 735 C CA . VAL A 1 94 ? 4.411 -13.124 2.279 1.00 91.75 94 VAL A CA 1
ATOM 736 C C . VAL A 1 94 ? 4.439 -13.101 3.812 1.00 91.75 94 VAL A C 1
ATOM 738 O O . VAL A 1 94 ? 5.142 -13.903 4.419 1.00 91.75 94 VAL A O 1
ATOM 741 N N . LEU A 1 95 ? 3.691 -12.190 4.438 1.00 90.94 95 LEU A N 1
ATOM 742 C CA . LEU A 1 95 ? 3.580 -12.078 5.896 1.00 90.94 95 LEU A CA 1
ATOM 743 C C . LEU A 1 95 ? 2.530 -13.019 6.507 1.00 90.94 95 LEU A C 1
ATOM 745 O O . LEU A 1 95 ? 2.422 -13.099 7.731 1.00 90.94 95 LEU A O 1
ATOM 749 N N . SER A 1 96 ? 1.745 -13.701 5.677 1.00 87.88 96 SER A N 1
ATOM 750 C CA . SER A 1 96 ? 0.731 -14.653 6.120 1.00 87.88 96 SER A CA 1
ATOM 751 C C . SER A 1 96 ? 1.345 -16.010 6.484 1.00 87.88 96 SER A C 1
ATOM 753 O O . SER A 1 96 ? 2.499 -16.300 6.174 1.00 87.88 96 SER A O 1
ATOM 755 N N . SER A 1 97 ? 0.550 -16.877 7.113 1.00 85.44 97 SER A N 1
ATOM 756 C CA . SER A 1 97 ? 0.894 -18.291 7.305 1.00 85.44 97 SER A CA 1
ATOM 757 C C . SER A 1 97 ? 0.594 -19.164 6.077 1.00 85.44 97 SER A C 1
ATOM 759 O O . SER A 1 97 ? 0.758 -20.383 6.157 1.00 85.44 97 SER A O 1
ATOM 761 N N . CYS A 1 98 ? 0.138 -18.581 4.961 1.00 85.62 98 CYS A N 1
ATOM 762 C CA . CYS A 1 98 ? -0.169 -19.326 3.747 1.00 85.62 98 CYS A CA 1
ATOM 763 C C . CYS A 1 98 ? 1.131 -19.883 3.124 1.00 85.62 98 CYS A C 1
ATOM 765 O O . CYS A 1 98 ? 2.075 -19.121 2.894 1.00 85.62 98 CYS A O 1
ATOM 767 N N . PRO A 1 99 ? 1.227 -21.200 2.849 1.00 84.69 99 PRO A N 1
ATOM 768 C CA . PRO A 1 99 ? 2.464 -21.826 2.370 1.00 84.69 99 PRO A CA 1
ATOM 769 C C . PRO A 1 99 ? 2.814 -21.460 0.920 1.00 84.69 99 PRO A C 1
ATOM 771 O O . PRO A 1 99 ? 3.951 -21.653 0.486 1.00 84.69 99 PRO A O 1
ATOM 774 N N . SER A 1 100 ? 1.848 -20.950 0.161 1.00 86.50 100 SER A N 1
ATOM 775 C CA . SER A 1 100 ? 2.000 -20.536 -1.231 1.00 86.50 100 SER A CA 1
ATOM 776 C C . SER A 1 100 ? 1.124 -19.325 -1.526 1.00 86.50 100 SER A C 1
ATOM 778 O O . SER A 1 100 ? 0.282 -18.942 -0.725 1.00 86.50 100 SER A O 1
ATOM 780 N N . TRP A 1 101 ? 1.331 -18.695 -2.681 1.00 84.94 101 TRP A N 1
ATOM 781 C CA . TRP A 1 101 ? 0.394 -17.681 -3.154 1.00 84.94 101 TRP A CA 1
ATOM 782 C C . TRP A 1 101 ? -0.964 -18.316 -3.457 1.00 84.94 101 TRP A C 1
ATOM 784 O O . TRP A 1 101 ? -1.039 -19.237 -4.273 1.00 84.94 101 TRP A O 1
ATOM 794 N N . GLU A 1 102 ? -2.016 -17.772 -2.856 1.00 83.69 102 GLU A N 1
ATOM 795 C CA . GLU A 1 102 ? -3.405 -18.087 -3.181 1.00 83.69 102 GLU A CA 1
ATOM 796 C C . GLU A 1 102 ? -4.203 -16.794 -3.377 1.00 83.69 102 GLU A C 1
ATOM 798 O O . GLU A 1 102 ? -3.879 -15.751 -2.811 1.00 83.69 102 GLU A O 1
ATOM 803 N N . GLU A 1 103 ? -5.249 -16.837 -4.208 1.00 84.69 103 GLU A N 1
ATOM 804 C CA . GLU A 1 103 ? -6.116 -15.666 -4.400 1.00 84.69 103 GLU A CA 1
ATOM 805 C C . GLU A 1 103 ? -6.886 -15.315 -3.123 1.00 84.69 103 GLU A C 1
ATOM 807 O O . GLU A 1 103 ? -7.119 -14.140 -2.838 1.00 84.69 103 GLU A O 1
ATOM 812 N N . ASN A 1 104 ? -7.271 -16.329 -2.351 1.00 86.38 104 ASN A N 1
ATOM 813 C CA . ASN A 1 104 ? -7.922 -16.175 -1.060 1.00 86.38 104 ASN A CA 1
ATOM 814 C C . ASN A 1 104 ? -7.253 -17.141 -0.085 1.00 86.38 104 ASN A C 1
ATOM 816 O O . ASN A 1 104 ? -7.147 -18.321 -0.400 1.00 86.38 104 ASN A O 1
ATOM 820 N N . ASP A 1 105 ? -6.825 -16.661 1.078 1.00 81.44 105 ASP A N 1
ATOM 821 C CA . ASP A 1 105 ? -6.130 -17.464 2.089 1.00 81.44 105 ASP A CA 1
ATOM 822 C C . ASP A 1 105 ? -6.967 -17.594 3.372 1.00 81.44 105 ASP A C 1
ATOM 824 O O . ASP A 1 105 ? -6.559 -17.222 4.473 1.00 81.44 105 ASP A O 1
ATOM 828 N N . GLY A 1 106 ? -8.174 -18.145 3.208 1.00 81.69 106 GLY A N 1
ATOM 829 C CA . GLY A 1 106 ? -9.201 -18.248 4.247 1.00 81.69 106 GLY A CA 1
ATOM 830 C C . GLY A 1 106 ? -10.274 -17.173 4.071 1.00 81.69 106 GLY A C 1
ATOM 831 O O . GLY A 1 106 ? -10.885 -17.079 3.008 1.00 81.69 106 GLY A O 1
ATOM 832 N N . GLU A 1 107 ? -10.503 -16.365 5.106 1.00 82.69 107 GLU A N 1
ATOM 833 C CA . GLU A 1 107 ? -11.467 -15.245 5.097 1.00 82.69 107 GLU A CA 1
ATOM 834 C C . GLU A 1 107 ? -10.947 -14.014 4.335 1.00 82.69 107 GLU A C 1
ATOM 836 O O . GLU A 1 107 ? -11.708 -13.139 3.909 1.00 82.69 107 GLU A O 1
ATOM 841 N N . PHE A 1 108 ? -9.639 -13.952 4.091 1.00 89.56 108 PHE A N 1
ATOM 842 C CA . PHE A 1 108 ? -9.026 -12.844 3.382 1.00 89.56 108 PHE A CA 1
ATOM 843 C C . PHE A 1 108 ? -8.974 -13.096 1.874 1.00 89.56 108 PHE A C 1
ATOM 845 O O . PHE A 1 108 ? -8.474 -14.111 1.393 1.00 89.56 108 PHE A O 1
ATOM 852 N N . SER A 1 109 ? -9.459 -12.110 1.116 1.00 93.50 109 SER A N 1
ATOM 853 C CA . SER A 1 109 ? -9.447 -12.116 -0.345 1.00 93.50 109 SER A CA 1
ATOM 854 C C . SER A 1 109 ? -8.433 -11.112 -0.889 1.00 93.50 109 SER A C 1
ATOM 856 O O . SER A 1 109 ? -8.626 -9.897 -0.788 1.00 93.50 109 SER A O 1
ATOM 858 N N . GLY A 1 110 ? -7.370 -11.610 -1.523 1.00 93.88 110 GLY A N 1
ATOM 859 C CA . GLY A 1 110 ? -6.339 -10.793 -2.165 1.00 93.88 110 GLY A CA 1
ATOM 860 C C . GLY A 1 110 ? -6.892 -9.873 -3.262 1.00 93.88 110 GLY A C 1
ATOM 861 O O . GLY A 1 110 ? -6.623 -8.670 -3.228 1.00 93.88 110 GLY A O 1
ATOM 862 N N . PRO A 1 111 ? -7.720 -10.367 -4.207 1.00 95.81 111 PRO A N 1
ATOM 863 C CA . PRO A 1 111 ? -8.363 -9.526 -5.212 1.00 95.81 111 PRO A CA 1
ATOM 864 C C . PRO A 1 111 ? -9.252 -8.428 -4.618 1.00 95.81 111 PRO A C 1
ATOM 866 O O . PRO A 1 111 ? -9.281 -7.314 -5.148 1.00 95.81 111 PRO A O 1
ATOM 869 N N . ALA A 1 112 ? -9.980 -8.714 -3.535 1.00 96.69 112 ALA A N 1
ATOM 870 C CA . ALA A 1 112 ? -10.815 -7.715 -2.874 1.00 96.69 112 ALA A CA 1
ATOM 871 C C . ALA A 1 112 ? -9.962 -6.673 -2.133 1.00 96.69 112 ALA A C 1
ATOM 873 O O . ALA A 1 112 ? -10.220 -5.476 -2.263 1.00 96.69 112 ALA A O 1
ATOM 874 N N . PHE A 1 113 ? -8.893 -7.106 -1.456 1.00 96.31 113 PHE A N 1
ATOM 875 C CA . PHE A 1 113 ? -7.921 -6.221 -0.813 1.00 96.31 113 PHE A CA 1
ATOM 876 C C . PHE A 1 113 ? -7.260 -5.279 -1.823 1.00 96.31 113 PHE A C 1
ATOM 878 O O . PHE A 1 113 ? -7.222 -4.069 -1.604 1.00 96.31 113 PHE A O 1
ATOM 885 N N . PHE A 1 114 ? -6.819 -5.808 -2.969 1.00 97.38 114 PHE A N 1
ATOM 8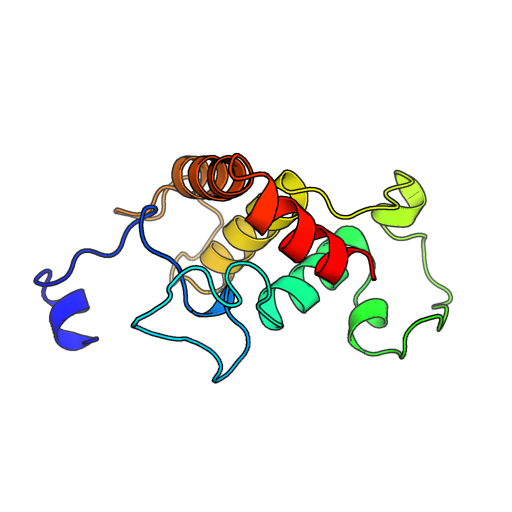86 C CA . PHE A 1 114 ? -6.259 -5.016 -4.061 1.00 97.38 114 PHE A CA 1
ATOM 887 C C . PHE A 1 114 ? -7.245 -3.950 -4.548 1.00 97.38 114 PHE A C 1
ATOM 889 O O . PHE A 1 114 ? -6.899 -2.771 -4.611 1.00 97.38 114 PHE A O 1
ATOM 896 N N . LYS A 1 115 ? -8.483 -4.346 -4.876 1.00 98.00 115 LYS A N 1
ATOM 897 C CA . LYS A 1 115 ? -9.513 -3.415 -5.365 1.00 98.00 115 LYS A CA 1
ATOM 898 C C . LYS A 1 115 ? -9.812 -2.326 -4.341 1.00 98.00 115 LYS A C 1
ATOM 900 O O . LYS A 1 115 ? -9.895 -1.162 -4.718 1.00 98.00 115 LYS A O 1
ATOM 905 N N . ARG A 1 116 ? -9.921 -2.696 -3.063 1.00 97.50 116 ARG A N 1
ATOM 906 C CA . ARG A 1 116 ? -10.131 -1.756 -1.959 1.00 97.50 116 ARG A CA 1
ATOM 907 C C . ARG A 1 116 ? -8.980 -0.761 -1.855 1.00 97.50 116 ARG A C 1
ATOM 909 O O . ARG A 1 116 ? -9.233 0.432 -1.797 1.00 97.50 116 ARG A O 1
ATOM 916 N N . LEU A 1 117 ? -7.730 -1.232 -1.875 1.00 97.62 117 LEU A N 1
ATOM 917 C CA . LEU A 1 117 ? -6.565 -0.349 -1.816 1.00 97.62 117 LEU A CA 1
ATOM 918 C C . LEU A 1 117 ? -6.508 0.613 -2.999 1.00 97.62 117 LEU A C 1
ATOM 920 O O . LEU A 1 117 ? -6.165 1.768 -2.801 1.00 97.62 117 LEU A O 1
ATOM 924 N N . VAL A 1 118 ? -6.856 0.164 -4.208 1.00 98.06 118 VAL A N 1
ATOM 925 C CA . VAL A 1 118 ? -6.958 1.060 -5.368 1.00 98.06 118 VAL A CA 1
ATOM 926 C C . VAL A 1 118 ? -8.051 2.108 -5.147 1.00 98.06 118 VAL A C 1
ATOM 928 O O . VAL A 1 118 ? -7.794 3.277 -5.402 1.00 98.06 118 VAL A O 1
ATOM 931 N N . ALA A 1 119 ? -9.216 1.712 -4.628 1.00 97.81 119 ALA A N 1
ATOM 932 C CA . ALA A 1 119 ? -10.333 2.621 -4.359 1.00 97.81 119 ALA A CA 1
ATOM 933 C C . ALA A 1 119 ? -10.029 3.672 -3.274 1.00 97.81 119 ALA A C 1
ATOM 935 O O . ALA A 1 119 ? -10.634 4.736 -3.274 1.00 97.81 119 ALA A O 1
ATOM 936 N N . LEU A 1 120 ? -9.066 3.432 -2.371 1.00 96.75 120 LEU A N 1
ATOM 937 C CA . LEU A 1 120 ? -8.610 4.473 -1.434 1.00 96.75 120 LEU A CA 1
ATOM 938 C C . LEU A 1 120 ? -8.059 5.706 -2.164 1.00 96.75 120 LEU A C 1
ATOM 940 O O . LEU A 1 120 ? -8.172 6.815 -1.658 1.00 96.75 120 LEU A O 1
ATOM 944 N N . PHE A 1 121 ? -7.484 5.520 -3.355 1.00 97.62 121 PHE A N 1
ATOM 945 C CA . PHE A 1 121 ? -6.941 6.611 -4.165 1.00 97.62 121 PHE A CA 1
ATOM 946 C C . PHE A 1 121 ? -8.008 7.355 -4.985 1.00 97.62 121 PHE A C 1
ATOM 948 O O . PHE A 1 121 ? -7.646 8.239 -5.759 1.00 97.62 121 PHE A O 1
ATOM 955 N N . ASP A 1 122 ? -9.295 7.028 -4.822 1.00 97.12 122 ASP A N 1
ATOM 956 C CA . ASP A 1 122 ? -10.390 7.829 -5.381 1.00 97.12 122 ASP A CA 1
ATOM 957 C C . ASP A 1 122 ? -10.572 9.156 -4.605 1.00 97.12 122 ASP A C 1
ATOM 959 O O . ASP A 1 122 ? -11.158 10.100 -5.135 1.00 97.12 122 ASP A O 1
ATOM 963 N N . ASP A 1 123 ? -10.041 9.265 -3.376 1.00 96.81 123 ASP A N 1
ATOM 964 C CA . ASP A 1 123 ? -9.902 10.547 -2.671 1.00 96.81 123 ASP A CA 1
ATOM 965 C C . ASP A 1 123 ? -8.707 11.327 -3.235 1.00 96.81 123 ASP A C 1
ATOM 967 O O . ASP A 1 123 ? -7.550 11.023 -2.945 1.00 96.81 123 ASP A O 1
ATOM 971 N N . GLU A 1 124 ? -8.979 12.336 -4.065 1.00 95.31 124 GLU A N 1
ATOM 972 C CA . GLU A 1 124 ? -7.938 13.072 -4.789 1.00 95.31 124 GLU A CA 1
ATOM 973 C C . GLU A 1 124 ? -6.951 13.804 -3.871 1.00 95.31 124 GLU A C 1
ATOM 975 O O . GLU A 1 124 ? -5.773 13.923 -4.211 1.00 95.31 124 GLU A O 1
ATOM 980 N N . ILE A 1 125 ? -7.403 14.315 -2.722 1.00 96.00 125 ILE A N 1
ATOM 981 C CA . ILE A 1 125 ? -6.550 15.099 -1.820 1.00 96.00 125 ILE A CA 1
ATOM 982 C C . ILE A 1 125 ? -5.523 14.162 -1.190 1.00 96.00 125 ILE A C 1
ATOM 984 O O . ILE A 1 125 ? -4.316 14.358 -1.355 1.00 96.00 125 ILE A O 1
ATOM 988 N N . TRP A 1 126 ? -6.004 13.094 -0.557 1.00 96.25 126 TRP A N 1
ATOM 989 C CA . TRP A 1 126 ? -5.149 12.096 0.072 1.00 96.25 126 TRP A CA 1
ATOM 990 C C . TRP A 1 126 ? -4.277 11.354 -0.952 1.00 96.25 126 TRP A C 1
ATOM 992 O O . TRP A 1 126 ? -3.090 11.101 -0.707 1.00 96.25 126 TRP A O 1
ATOM 1002 N N . ALA A 1 127 ? -4.824 11.041 -2.132 1.00 97.00 127 ALA A N 1
ATOM 1003 C CA . ALA A 1 127 ? -4.088 10.382 -3.206 1.00 97.00 127 ALA A CA 1
ATOM 1004 C C . ALA A 1 127 ? -2.916 11.235 -3.695 1.00 97.00 127 ALA A C 1
ATOM 1006 O O . ALA A 1 127 ? -1.811 10.715 -3.859 1.00 97.00 127 ALA A O 1
ATOM 1007 N N . ASN A 1 128 ? -3.125 12.537 -3.904 1.00 96.25 128 ASN A N 1
ATOM 1008 C CA . ASN A 1 128 ? -2.070 13.440 -4.359 1.00 96.25 128 ASN A CA 1
ATOM 1009 C C . ASN A 1 128 ? -0.944 13.566 -3.329 1.00 96.25 128 ASN A C 1
ATOM 1011 O O . ASN A 1 128 ? 0.228 13.500 -3.705 1.00 96.25 128 ASN A O 1
ATOM 1015 N N . GLU A 1 129 ? -1.271 13.696 -2.043 1.00 95.50 129 GLU A N 1
ATOM 1016 C CA . GLU A 1 129 ? -0.275 13.735 -0.965 1.00 95.50 129 GLU A CA 1
ATOM 1017 C C . GLU A 1 129 ? 0.532 12.432 -0.905 1.00 95.50 129 GLU A C 1
ATOM 1019 O O . GLU A 1 129 ? 1.768 12.441 -0.917 1.00 95.50 129 GLU A O 1
ATOM 1024 N N . THR A 1 130 ? -0.166 11.297 -0.933 1.00 95.94 130 THR A N 1
ATOM 1025 C CA . THR A 1 130 ? 0.450 9.970 -0.861 1.00 95.94 130 THR A CA 1
ATOM 1026 C C . THR A 1 130 ? 1.338 9.699 -2.075 1.00 95.94 130 THR A C 1
ATOM 1028 O O . THR A 1 130 ? 2.487 9.284 -1.922 1.00 95.94 130 THR A O 1
ATOM 1031 N N . LEU A 1 131 ? 0.858 9.963 -3.292 1.00 96.62 131 LEU A N 1
ATOM 1032 C CA . LEU A 1 131 ? 1.631 9.758 -4.520 1.00 96.62 131 LEU A CA 1
ATOM 1033 C C . LEU A 1 131 ? 2.798 10.741 -4.649 1.00 96.62 131 LEU A C 1
ATOM 1035 O O . LEU A 1 131 ? 3.832 10.364 -5.201 1.00 96.62 131 LEU A O 1
ATOM 1039 N N . SER A 1 132 ? 2.673 11.962 -4.126 1.00 95.94 132 SER A N 1
ATOM 1040 C CA . SER A 1 132 ? 3.789 12.915 -4.081 1.00 95.94 132 SER A CA 1
ATOM 1041 C C . SER A 1 132 ? 4.911 12.410 -3.180 1.00 95.94 132 SER A C 1
ATOM 1043 O O . SER A 1 132 ? 6.074 12.509 -3.554 1.00 95.94 132 SER A O 1
ATOM 1045 N N . TRP A 1 133 ? 4.581 11.792 -2.042 1.00 94.25 133 TRP A N 1
ATOM 1046 C CA . TRP A 1 133 ? 5.575 11.137 -1.188 1.00 94.25 133 TRP A CA 1
ATOM 1047 C C . TRP A 1 133 ? 6.298 9.997 -1.920 1.00 94.25 133 TRP A C 1
ATOM 1049 O O . TRP A 1 133 ? 7.527 9.934 -1.911 1.00 94.25 133 TRP A O 1
ATOM 1059 N N . TRP A 1 134 ? 5.555 9.131 -2.620 1.00 93.81 134 TRP A N 1
ATOM 1060 C CA . TRP A 1 134 ? 6.132 7.999 -3.360 1.00 93.81 134 TRP A CA 1
ATOM 1061 C C . TRP A 1 134 ? 7.041 8.408 -4.524 1.00 93.81 134 TRP A C 1
ATOM 1063 O O . TRP A 1 134 ? 7.963 7.664 -4.862 1.00 93.81 134 TRP A O 1
ATOM 1073 N N . ASN A 1 135 ? 6.759 9.551 -5.148 1.00 91.81 135 ASN A N 1
ATOM 1074 C CA . ASN A 1 135 ? 7.447 10.042 -6.344 1.00 91.81 135 ASN A CA 1
ATOM 1075 C C . ASN A 1 135 ? 8.395 11.219 -6.060 1.00 91.81 135 ASN A C 1
ATOM 1077 O O . ASN A 1 135 ? 8.787 11.920 -6.996 1.00 91.81 135 ASN A O 1
ATOM 1081 N N . SER A 1 136 ? 8.729 11.435 -4.784 1.00 86.81 136 SER A N 1
ATOM 1082 C CA . SER A 1 136 ? 9.684 12.455 -4.338 1.00 86.81 136 SER A CA 1
ATOM 1083 C C . SER A 1 136 ? 11.150 12.067 -4.530 1.00 86.81 136 SER A C 1
ATOM 1085 O O . SER A 1 136 ? 11.472 10.855 -4.588 1.00 86.81 136 SER A O 1
#

Sequence (136 aa):
FCHSVLGGDIDIDHRDNPYFLYPAGEFDPFDLWKGLCQGESTLKALRGIFCSPSSITLPPGARSMGRGCISHIYKIRNVEPRSIAYVATLWRNVLSSCPSWEENDGEFSGPAFFKRLVALFDDEIWANETLSWWNS

pLDDT: mean 89.68, std 7.18, range [64.94, 98.06]